Protein AF-A0A7M3Z8I9-F1 (afdb_monomer_lite)

Foldseek 3Di:
DDDDDPDAADDDPDADAAEAEADPDPVVVVVVCVVCVVVRHHHYHYHHDD

Structure (mmCIF, N/CA/C/O backbone):
data_AF-A0A7M3Z8I9-F1
#
_entry.id   AF-A0A7M3Z8I9-F1
#
loop_
_atom_site.group_PDB
_atom_site.id
_atom_site.type_symbol
_atom_site.label_atom_id
_atom_site.label_alt_id
_atom_site.label_comp_id
_atom_site.label_asym_id
_atom_site.label_entity_id
_atom_site.label_seq_id
_atom_site.pdbx_PDB_ins_code
_atom_site.Cartn_x
_atom_site.Cartn_y
_atom_site.Cartn_z
_atom_site.occupancy
_atom_site.B_iso_or_equiv
_atom_site.auth_seq_id
_atom_site.auth_comp_id
_atom_site.auth_asym_id
_atom_site.auth_atom_id
_atom_site.pdbx_PDB_model_num
ATOM 1 N N . MET A 1 1 ? 14.424 13.804 -0.850 1.00 66.06 1 MET A N 1
ATOM 2 C CA . MET A 1 1 ? 13.103 13.207 -1.158 1.00 66.06 1 MET A CA 1
ATOM 3 C C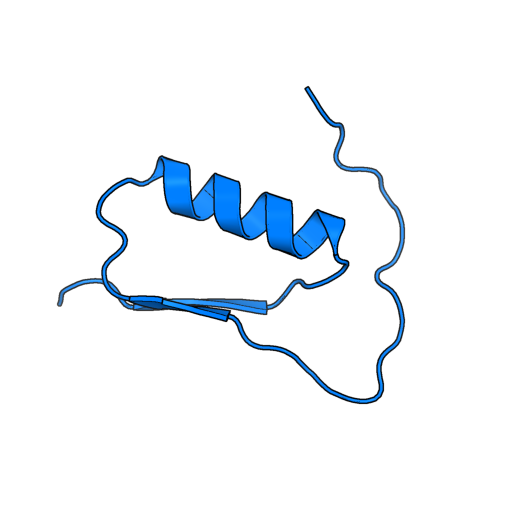 . MET A 1 1 ? 13.213 12.528 -2.516 1.00 66.06 1 MET A C 1
ATOM 5 O O . MET A 1 1 ? 13.961 13.040 -3.333 1.00 66.06 1 MET A O 1
ATOM 9 N N . GLY A 1 2 ? 12.580 11.368 -2.719 1.00 76.19 2 GLY A N 1
ATOM 10 C CA . GLY A 1 2 ? 12.634 10.647 -3.999 1.00 76.19 2 GLY A CA 1
ATOM 11 C C . GLY A 1 2 ? 11.625 11.208 -4.998 1.00 76.19 2 GLY A C 1
ATOM 12 O O . GLY A 1 2 ? 10.522 11.577 -4.594 1.00 76.19 2 GLY A O 1
ATOM 13 N N . GLU A 1 3 ? 12.010 11.282 -6.269 1.00 86.50 3 GLU A N 1
ATOM 14 C CA . GLU A 1 3 ? 11.121 11.707 -7.350 1.00 86.50 3 GLU A CA 1
ATOM 15 C C . GLU A 1 3 ? 10.307 10.529 -7.886 1.00 86.50 3 GLU A C 1
ATOM 17 O O . GLU A 1 3 ? 10.780 9.391 -7.907 1.00 86.50 3 GLU A O 1
ATOM 22 N N . ASN A 1 4 ? 9.081 10.805 -8.332 1.00 87.06 4 ASN A N 1
ATOM 23 C CA . ASN A 1 4 ? 8.302 9.833 -9.087 1.00 87.06 4 ASN A CA 1
ATOM 24 C C . ASN A 1 4 ? 8.748 9.890 -10.552 1.00 87.06 4 ASN A C 1
ATOM 26 O O . ASN A 1 4 ? 8.322 10.766 -11.305 1.00 87.06 4 ASN A O 1
ATOM 30 N N . LEU A 1 5 ? 9.662 8.997 -10.923 1.00 89.81 5 LEU A N 1
ATOM 31 C CA . LEU A 1 5 ? 10.181 8.924 -12.283 1.00 89.81 5 LEU A CA 1
ATOM 32 C C . LEU A 1 5 ? 9.120 8.337 -13.219 1.00 89.81 5 LEU A C 1
ATOM 34 O O . LEU A 1 5 ? 8.451 7.365 -12.880 1.00 89.81 5 LEU A O 1
ATOM 38 N N . ASN A 1 6 ? 9.018 8.881 -14.431 1.00 91.75 6 ASN A N 1
ATOM 39 C CA . ASN A 1 6 ? 8.144 8.347 -15.477 1.00 91.75 6 ASN A CA 1
ATOM 40 C C . ASN A 1 6 ? 8.769 7.101 -16.135 1.00 91.75 6 ASN A C 1
ATOM 42 O O . ASN A 1 6 ? 9.177 7.132 -17.297 1.00 91.75 6 ASN A O 1
ATOM 46 N N . ILE A 1 7 ? 8.913 6.030 -15.356 1.00 91.44 7 ILE A N 1
ATOM 47 C CA . ILE A 1 7 ? 9.415 4.726 -15.796 1.00 91.44 7 ILE A CA 1
ATOM 48 C C . ILE A 1 7 ? 8.265 3.708 -15.828 1.00 91.44 7 ILE A C 1
ATOM 50 O O . ILE A 1 7 ? 7.418 3.720 -14.933 1.00 91.44 7 ILE A O 1
ATOM 54 N N . PRO A 1 8 ? 8.204 2.820 -16.835 1.00 92.88 8 PRO A N 1
ATOM 55 C CA . PRO A 1 8 ? 7.178 1.787 -16.878 1.00 92.88 8 PRO A CA 1
ATOM 56 C C . PRO A 1 8 ? 7.383 0.760 -15.758 1.00 92.88 8 PRO A C 1
ATOM 58 O O . PRO A 1 8 ? 8.513 0.442 -15.381 1.00 92.88 8 PRO A O 1
ATOM 61 N N . LEU A 1 9 ? 6.280 0.198 -15.262 1.00 92.75 9 LEU A N 1
ATOM 62 C CA . LEU A 1 9 ? 6.317 -0.914 -14.316 1.00 92.75 9 LEU A CA 1
ATOM 63 C C . LEU A 1 9 ? 6.849 -2.192 -14.995 1.00 92.75 9 LEU A C 1
ATOM 65 O O . LEU A 1 9 ? 6.610 -2.409 -16.186 1.00 92.75 9 LEU A O 1
ATOM 69 N N . PRO A 1 10 ? 7.558 -3.066 -14.259 1.00 92.56 10 PRO A N 1
ATOM 70 C CA . PRO A 1 10 ? 8.043 -4.329 -14.802 1.00 92.56 10 PRO A CA 1
ATOM 71 C C . PRO A 1 10 ? 6.885 -5.288 -15.119 1.00 92.56 10 PRO A C 1
ATOM 73 O O . PRO A 1 10 ? 5.928 -5.410 -14.353 1.00 92.56 10 PRO A O 1
ATOM 76 N N . VAL A 1 11 ? 7.009 -6.033 -16.220 1.00 92.94 11 VAL A N 1
ATOM 77 C CA . VAL A 1 11 ? 6.058 -7.094 -16.587 1.00 92.94 11 VAL A CA 1
ATOM 78 C C . VAL A 1 11 ? 6.227 -8.286 -15.642 1.00 92.94 11 VAL A C 1
ATOM 80 O O . VAL A 1 11 ? 7.349 -8.729 -15.391 1.00 92.94 11 VAL A O 1
ATOM 83 N N . ARG A 1 12 ? 5.119 -8.833 -15.130 1.00 88.75 12 ARG A N 1
ATOM 84 C CA . ARG A 1 12 ? 5.107 -10.022 -14.263 1.00 88.75 12 ARG A CA 1
ATOM 85 C C . ARG A 1 12 ? 4.052 -11.023 -14.715 1.00 88.75 12 ARG A C 1
ATOM 87 O O . ARG A 1 12 ? 3.058 -10.649 -15.323 1.00 88.75 12 ARG A O 1
ATOM 94 N N . SER A 1 13 ? 4.254 -12.293 -14.370 1.00 94.31 13 SER A N 1
ATOM 95 C CA . SER A 1 13 ? 3.295 -13.372 -14.643 1.00 94.31 13 SER A CA 1
ATOM 96 C C . SER A 1 13 ? 2.104 -13.403 -13.678 1.00 94.31 13 SER A C 1
ATOM 98 O O . SER A 1 13 ? 1.151 -14.134 -13.924 1.00 94.31 13 SER A O 1
ATOM 100 N N . SER A 1 14 ? 2.166 -12.644 -12.579 1.00 92.75 14 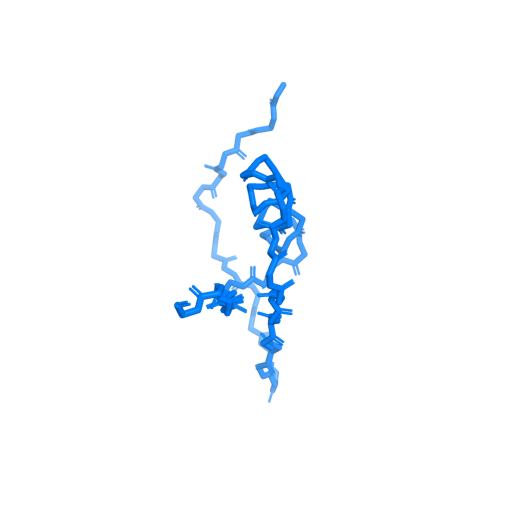SER A N 1
ATOM 101 C CA . SER A 1 14 ? 1.151 -12.635 -11.522 1.00 92.75 14 SER A CA 1
ATOM 102 C C . SER A 1 14 ? 0.950 -11.228 -10.963 1.00 92.75 14 SER A C 1
ATOM 104 O O . SER A 1 14 ? 1.900 -10.448 -10.870 1.00 92.75 14 SER A O 1
ATOM 106 N N . GLN A 1 15 ? -0.279 -10.934 -10.538 1.00 92.06 15 GLN A N 1
ATOM 107 C CA . GLN A 1 15 ? -0.651 -9.684 -9.878 1.00 92.06 15 GLN A CA 1
ATOM 108 C C . GLN A 1 15 ? -0.534 -9.831 -8.353 1.00 92.06 15 GLN A C 1
ATOM 110 O O . GLN A 1 15 ? -1.059 -10.785 -7.778 1.00 92.06 15 GLN A O 1
ATOM 115 N N . LEU A 1 16 ? 0.137 -8.880 -7.696 1.00 94.94 16 LEU A N 1
ATOM 116 C CA . LEU A 1 16 ? 0.156 -8.755 -6.236 1.00 94.94 16 LEU A CA 1
ATOM 117 C C . LEU A 1 16 ? -0.847 -7.677 -5.831 1.00 94.94 16 LEU A C 1
ATOM 119 O O . LEU A 1 16 ? -0.761 -6.558 -6.321 1.00 94.94 16 LEU A O 1
ATOM 123 N N . ILE A 1 17 ? -1.758 -8.006 -4.919 1.00 97.31 17 ILE A N 1
ATOM 124 C CA . ILE A 1 17 ? -2.702 -7.046 -4.341 1.00 97.31 17 ILE A CA 1
ATOM 125 C C . ILE A 1 17 ? -2.341 -6.868 -2.871 1.00 97.31 17 ILE A C 1
ATOM 127 O O . ILE A 1 17 ? -2.356 -7.836 -2.107 1.00 97.31 17 ILE A O 1
ATOM 131 N N . VAL A 1 18 ? -2.046 -5.635 -2.470 1.00 97.44 18 VAL A N 1
ATOM 132 C CA . VAL A 1 18 ? -1.821 -5.285 -1.064 1.00 97.44 18 VAL A CA 1
ATOM 133 C C . VAL A 1 18 ? -3.124 -4.735 -0.492 1.00 97.44 18 VAL A C 1
ATOM 135 O O . VAL A 1 18 ? -3.724 -3.835 -1.075 1.00 97.44 18 VAL A O 1
ATOM 138 N N . VAL A 1 19 ? -3.574 -5.269 0.645 1.00 97.38 19 VAL A N 1
ATOM 139 C CA . VAL A 1 19 ? -4.782 -4.799 1.338 1.00 97.38 19 VAL A CA 1
ATOM 140 C C . VAL A 1 19 ? -4.390 -4.218 2.693 1.00 97.38 19 VAL A C 1
ATOM 142 O O . VAL A 1 19 ? -3.869 -4.937 3.543 1.00 97.38 19 VAL A O 1
ATOM 145 N N . LEU A 1 20 ? -4.648 -2.926 2.897 1.00 96.38 20 LEU A N 1
ATOM 146 C CA . LEU A 1 20 ? -4.517 -2.264 4.195 1.00 96.38 20 LEU A CA 1
ATOM 147 C C . LEU A 1 20 ? -5.873 -2.244 4.895 1.00 96.38 20 LEU A C 1
ATOM 149 O O . LEU A 1 20 ? -6.825 -1.649 4.391 1.00 96.38 20 LEU A O 1
ATOM 153 N N . ILE A 1 21 ? -5.947 -2.883 6.058 1.00 96.44 21 ILE A N 1
ATOM 154 C CA . ILE A 1 21 ? -7.150 -2.926 6.890 1.00 96.44 21 ILE A CA 1
ATOM 155 C C . ILE A 1 21 ? -7.005 -1.897 8.005 1.00 96.44 21 ILE A C 1
ATOM 157 O O . ILE A 1 21 ? -5.997 -1.891 8.706 1.00 96.44 21 ILE A O 1
ATOM 161 N N . GLU A 1 22 ? -8.008 -1.033 8.123 1.00 95.19 22 GLU A N 1
ATOM 162 C CA . GLU A 1 22 ? -8.149 0.008 9.142 1.00 95.19 22 GLU A CA 1
ATOM 163 C C . GLU A 1 22 ? -6.846 0.792 9.413 1.00 95.19 22 GLU A C 1
ATOM 165 O O . GLU A 1 22 ? -6.396 0.864 10.555 1.00 95.19 22 GLU A O 1
ATOM 170 N N . PRO A 1 23 ? -6.198 1.392 8.389 1.00 93.56 23 PRO A N 1
ATOM 171 C CA . PRO A 1 23 ? -4.984 2.167 8.619 1.00 93.56 23 PRO A CA 1
ATOM 172 C C . PRO A 1 23 ? -5.283 3.385 9.508 1.00 93.56 23 PRO A C 1
ATOM 174 O O . PRO A 1 23 ? -5.984 4.307 9.097 1.00 93.56 23 PRO A O 1
ATOM 177 N N . GLU A 1 24 ? -4.715 3.401 10.714 1.00 91.12 24 GLU A N 1
ATOM 178 C CA . GLU A 1 24 ? -4.969 4.446 11.720 1.00 91.12 24 GLU A CA 1
ATOM 179 C C . GLU A 1 24 ? -4.333 5.798 11.368 1.00 91.12 24 GLU A C 1
ATOM 181 O O . GLU A 1 24 ? -4.855 6.858 11.704 1.00 91.12 24 GLU A O 1
ATOM 186 N N . ILE A 1 25 ? -3.187 5.768 10.682 1.00 92.88 25 ILE A N 1
ATOM 187 C CA . ILE A 1 25 ? -2.396 6.956 10.353 1.00 92.88 25 ILE A CA 1
ATOM 188 C C . ILE A 1 25 ? -2.387 7.135 8.838 1.00 92.88 25 ILE A C 1
ATOM 190 O O . ILE A 1 25 ? -1.819 6.317 8.113 1.00 92.88 25 ILE A O 1
ATOM 194 N N . GLN A 1 26 ? -2.940 8.250 8.350 1.00 84.25 26 GLN A N 1
ATOM 195 C CA . GLN A 1 26 ? -3.007 8.563 6.914 1.00 84.25 26 GLN A CA 1
ATOM 196 C C . GLN A 1 26 ? -1.626 8.518 6.231 1.00 84.25 26 GLN A C 1
ATOM 198 O O . GLN A 1 26 ? -1.501 8.056 5.097 1.00 84.25 26 GLN A O 1
ATOM 203 N N . GLY A 1 27 ? -0.568 8.932 6.941 1.00 91.00 27 GLY A N 1
ATOM 204 C CA . GLY A 1 27 ? 0.814 8.875 6.454 1.00 91.00 27 GLY A CA 1
ATOM 205 C C . GLY A 1 27 ? 1.299 7.465 6.095 1.00 91.00 27 GLY A C 1
ATOM 206 O O . GLY A 1 27 ? 2.118 7.319 5.185 1.00 91.00 27 GLY A O 1
ATOM 207 N N . ASN A 1 28 ? 0.753 6.422 6.728 1.00 92.06 28 ASN A N 1
ATOM 208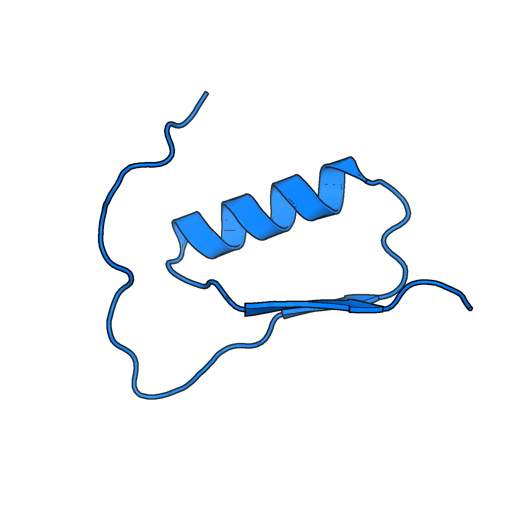 C CA . ASN A 1 28 ? 1.135 5.038 6.445 1.00 92.06 28 ASN A CA 1
ATOM 209 C C . ASN A 1 28 ? 0.644 4.583 5.069 1.00 92.06 28 ASN A C 1
ATOM 211 O O . ASN A 1 28 ? 1.352 3.842 4.396 1.00 92.06 28 ASN A O 1
ATOM 215 N N . VAL A 1 29 ? -0.509 5.078 4.605 1.00 94.88 29 VAL A N 1
ATOM 216 C CA . VAL A 1 29 ? -1.007 4.786 3.250 1.00 94.88 29 VAL A CA 1
ATOM 217 C C . VAL A 1 29 ? -0.004 5.276 2.205 1.00 94.88 29 VAL A C 1
ATOM 219 O O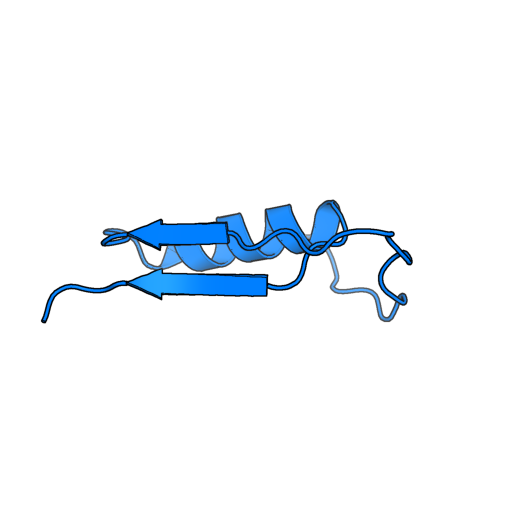 . VAL A 1 29 ? 0.379 4.527 1.309 1.00 94.88 29 VAL A O 1
ATOM 222 N N . GLY A 1 30 ? 0.492 6.508 2.360 1.00 94.06 30 GLY A N 1
ATOM 223 C CA . GLY A 1 30 ? 1.504 7.071 1.464 1.00 94.06 30 GLY A CA 1
ATOM 224 C C . GLY A 1 30 ? 2.854 6.353 1.549 1.00 94.06 30 GLY A C 1
ATOM 225 O O . GLY A 1 30 ? 3.509 6.147 0.527 1.00 94.06 30 GLY A O 1
ATOM 226 N N . ALA A 1 31 ? 3.267 5.939 2.750 1.00 94.88 31 ALA A N 1
ATOM 227 C CA . ALA A 1 31 ? 4.496 5.172 2.943 1.00 94.88 31 ALA A CA 1
ATOM 228 C C . ALA A 1 31 ? 4.426 3.793 2.263 1.00 94.88 31 ALA A C 1
ATOM 230 O O . ALA A 1 31 ? 5.369 3.407 1.570 1.00 94.88 31 ALA A O 1
ATOM 231 N N . VAL A 1 32 ? 3.298 3.090 2.403 1.00 96.19 32 VAL A N 1
ATOM 232 C CA . VAL A 1 32 ? 3.057 1.790 1.761 1.00 96.19 32 VAL A CA 1
ATOM 233 C C . VAL A 1 32 ? 2.985 1.940 0.245 1.00 96.19 32 VAL A C 1
ATOM 235 O O . VAL A 1 32 ? 3.698 1.228 -0.454 1.00 96.19 32 VAL A O 1
ATOM 238 N N . ALA A 1 33 ? 2.220 2.906 -0.273 1.00 95.31 33 ALA A N 1
ATOM 239 C CA . ALA A 1 33 ? 2.137 3.159 -1.713 1.00 95.31 33 ALA A CA 1
ATOM 240 C C . ALA A 1 33 ? 3.516 3.466 -2.326 1.00 95.31 33 ALA A C 1
ATOM 242 O O . ALA A 1 33 ? 3.864 2.954 -3.389 1.00 95.31 33 ALA A O 1
ATOM 243 N N . ARG A 1 34 ? 4.350 4.247 -1.626 1.00 95.00 34 ARG A N 1
ATOM 244 C CA . ARG A 1 34 ? 5.727 4.522 -2.056 1.00 95.00 34 ARG A CA 1
ATOM 245 C C . ARG A 1 34 ? 6.590 3.266 -2.060 1.00 95.00 34 ARG A C 1
ATOM 247 O O . ARG A 1 34 ? 7.329 3.046 -3.014 1.00 95.00 34 ARG A O 1
ATOM 254 N N . ALA A 1 35 ? 6.516 2.457 -1.005 1.00 95.88 35 ALA A N 1
ATOM 255 C CA . ALA A 1 35 ? 7.240 1.194 -0.955 1.00 95.88 35 ALA A CA 1
ATOM 256 C C . ALA A 1 35 ? 6.819 0.284 -2.117 1.00 95.88 35 ALA A C 1
ATOM 258 O O . ALA A 1 35 ? 7.679 -0.228 -2.823 1.00 95.88 35 ALA A O 1
ATOM 259 N N . MET A 1 36 ? 5.516 0.156 -2.372 1.00 96.19 36 MET A N 1
ATOM 260 C CA . MET A 1 36 ? 4.983 -0.623 -3.489 1.00 96.19 36 MET A CA 1
ATOM 261 C C . MET A 1 36 ? 5.563 -0.169 -4.831 1.00 96.19 36 MET A C 1
ATOM 263 O O . MET A 1 36 ? 6.137 -0.998 -5.534 1.00 96.19 36 MET A O 1
ATOM 267 N N . LEU A 1 37 ? 5.522 1.132 -5.141 1.00 94.25 37 LEU A N 1
ATOM 268 C CA . LEU A 1 37 ? 6.075 1.663 -6.393 1.00 94.25 37 LEU A CA 1
ATOM 269 C C . LEU A 1 37 ? 7.589 1.446 -6.516 1.00 94.25 37 LEU A C 1
ATOM 271 O O . LEU A 1 37 ? 8.062 1.087 -7.591 1.00 94.25 37 LEU A O 1
ATOM 275 N N . ASN A 1 38 ? 8.3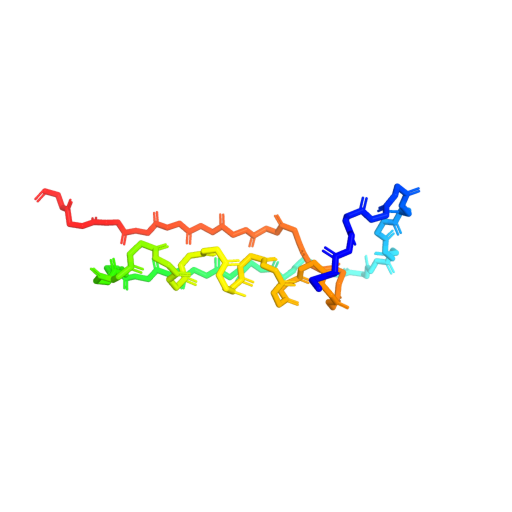45 1.566 -5.420 1.00 93.75 38 ASN A N 1
ATOM 276 C CA . ASN A 1 38 ? 9.783 1.266 -5.418 1.00 93.75 38 ASN A CA 1
ATOM 277 C C . ASN A 1 38 ? 10.085 -0.197 -5.786 1.00 93.75 38 ASN A C 1
ATOM 279 O O . ASN A 1 38 ? 11.153 -0.487 -6.319 1.00 93.75 38 ASN A O 1
ATOM 283 N N . PHE A 1 39 ? 9.152 -1.113 -5.515 1.00 93.62 39 PHE A N 1
ATOM 284 C CA . PHE A 1 39 ? 9.242 -2.520 -5.910 1.00 93.62 39 PHE A CA 1
ATOM 285 C C . PHE A 1 39 ? 8.438 -2.838 -7.176 1.00 93.62 39 PHE A C 1
ATOM 287 O O . PHE A 1 39 ? 8.337 -4.002 -7.556 1.00 93.62 39 PHE A O 1
ATOM 294 N N . GLY A 1 40 ? 7.889 -1.826 -7.852 1.00 94.00 40 GLY A N 1
ATOM 295 C CA . GLY A 1 40 ? 7.120 -1.956 -9.084 1.00 94.00 40 GLY A CA 1
ATOM 296 C C . GLY A 1 40 ? 5.738 -2.583 -8.901 1.00 94.00 40 GLY A C 1
ATOM 297 O O . GLY A 1 40 ? 5.291 -3.272 -9.811 1.00 94.00 40 GLY A O 1
ATOM 298 N N . PHE A 1 41 ? 5.104 -2.436 -7.741 1.00 95.44 41 PHE A N 1
ATOM 299 C CA . PHE A 1 41 ? 3.714 -2.832 -7.491 1.00 95.44 41 PHE A CA 1
ATOM 300 C C . PHE A 1 41 ? 2.815 -1.594 -7.435 1.00 95.44 41 PHE A C 1
ATOM 302 O O . PHE A 1 41 ? 3.228 -0.549 -6.936 1.00 95.44 41 PHE A O 1
ATOM 309 N N . ASP A 1 42 ? 1.581 -1.728 -7.904 1.00 95.12 42 ASP A N 1
ATOM 310 C CA . ASP A 1 42 ? 0.660 -0.611 -8.138 1.00 95.12 42 ASP A CA 1
ATOM 311 C C . ASP A 1 42 ? -0.769 -0.853 -7.627 1.00 95.12 42 ASP A C 1
ATOM 313 O O . ASP A 1 42 ? -1.581 0.067 -7.615 1.00 95.12 42 ASP A O 1
ATOM 317 N N . GLU A 1 43 ? -1.067 -2.050 -7.120 1.00 96.94 43 GLU A N 1
ATOM 318 C CA . GLU A 1 43 ? -2.422 -2.435 -6.718 1.00 96.94 43 GLU A CA 1
ATOM 319 C C . GLU A 1 43 ? -2.608 -2.444 -5.194 1.00 96.94 43 GLU A C 1
ATOM 321 O O . GLU A 1 43 ? -2.339 -3.439 -4.507 1.00 96.94 43 GLU A O 1
ATOM 326 N N . LEU A 1 44 ? -3.067 -1.305 -4.657 1.00 97.25 44 LEU A N 1
ATOM 327 C CA . LEU A 1 44 ? -3.344 -1.083 -3.233 1.00 97.25 44 LEU A CA 1
ATOM 328 C C . LEU A 1 44 ? -4.850 -0.951 -2.984 1.00 97.25 44 LEU A C 1
ATOM 330 O O . LEU A 1 44 ? -5.518 -0.100 -3.568 1.00 97.25 44 LEU A O 1
ATOM 334 N N . ARG A 1 45 ? -5.380 -1.743 -2.051 1.00 96.81 45 ARG A N 1
ATOM 335 C CA . ARG A 1 45 ? -6.767 -1.651 -1.579 1.00 96.81 45 ARG A CA 1
ATOM 336 C C . ARG A 1 45 ? -6.789 -1.259 -0.113 1.00 96.81 45 ARG A C 1
ATOM 338 O O . ARG A 1 45 ? -5.958 -1.719 0.667 1.00 96.81 45 ARG A O 1
ATOM 345 N N . ILE A 1 46 ? -7.758 -0.437 0.266 1.00 96.00 46 ILE A N 1
ATOM 346 C CA . ILE A 1 46 ? -7.934 0.017 1.644 1.00 96.00 46 ILE A CA 1
ATOM 347 C C . ILE A 1 46 ? -9.326 -0.393 2.100 1.00 96.00 46 ILE A C 1
ATOM 349 O O . ILE A 1 46 ? -10.311 -0.124 1.415 1.00 96.00 46 ILE A O 1
ATOM 353 N N . ILE A 1 47 ? -9.390 -1.044 3.254 1.00 95.56 47 ILE A N 1
ATOM 354 C CA . ILE A 1 47 ? -10.633 -1.330 3.961 1.00 95.56 47 ILE A CA 1
ATOM 355 C C . ILE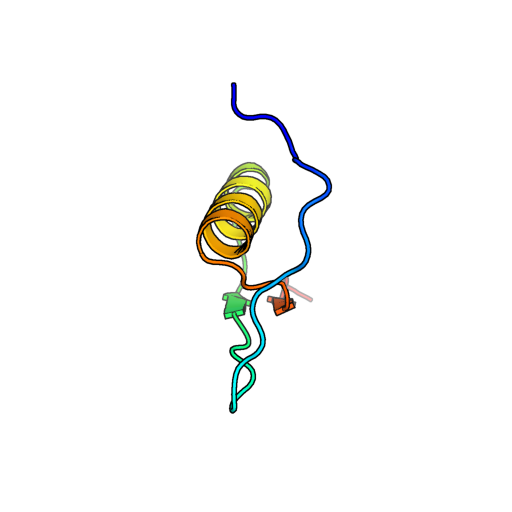 A 1 47 ? -10.636 -0.431 5.192 1.00 95.56 47 ILE A C 1
ATOM 357 O O . ILE A 1 47 ? -9.805 -0.596 6.079 1.00 95.56 47 ILE A O 1
ATOM 361 N N . SER A 1 48 ? -11.538 0.542 5.228 1.00 89.31 48 SER A N 1
ATOM 362 C CA . SER A 1 48 ? -11.733 1.438 6.373 1.00 89.31 48 SER A CA 1
ATOM 363 C C . SER A 1 48 ? -12.942 0.993 7.196 1.00 89.31 48 SER A C 1
ATOM 365 O O . SER A 1 48 ? -13.787 0.252 6.691 1.00 89.31 48 SER A O 1
ATOM 367 N N . LYS A 1 49 ? -13.034 1.448 8.455 1.00 84.50 49 LYS A N 1
ATOM 368 C CA . LYS A 1 49 ? -14.245 1.246 9.262 1.00 84.50 49 LYS A CA 1
ATOM 369 C C . LYS A 1 49 ? -15.470 1.807 8.538 1.00 84.50 49 LYS A C 1
ATOM 371 O O . LYS A 1 49 ? -15.383 2.869 7.923 1.00 84.50 49 LYS A O 1
ATOM 376 N N . ILE A 1 50 ? -16.565 1.055 8.628 1.00 67.00 50 ILE A N 1
ATOM 377 C CA . ILE A 1 50 ? -17.908 1.438 8.174 1.00 67.00 50 ILE A CA 1
ATOM 378 C C . ILE A 1 50 ? -18.497 2.444 9.161 1.00 67.00 50 ILE A C 1
ATOM 380 O O . ILE A 1 50 ? -18.319 2.221 10.382 1.00 67.00 50 ILE A O 1
#

pLDDT: mean 91.99, std 6.53, range [66.06, 97.44]

Secondary structure (DSSP, 8-state):
-------PPPP-SS---EEEES-S-HHHHHHHHHHHHHTT---EEEE---

Radius of gyration: 12.43 Å; chains: 1; bounding box: 31×27×29 Å

Sequence (50 aa):
MGENLNIPLPVRSSQLIVVLIEPEIQGNVGAVARAMLNFGFDELRIISKI